Protein AF-A0A7C2UWW2-F1 (afdb_monomer_lite)

Structure (mmCIF, N/CA/C/O backbone):
data_AF-A0A7C2UWW2-F1
#
_entry.id   AF-A0A7C2UWW2-F1
#
loop_
_atom_site.group_PDB
_atom_site.id
_atom_site.type_symbol
_atom_site.label_atom_id
_atom_site.label_alt_id
_atom_site.label_comp_id
_atom_site.label_asym_id
_atom_site.label_entity_id
_atom_site.label_seq_id
_atom_site.pdbx_PDB_ins_code
_atom_site.Cartn_x
_atom_site.Cartn_y
_atom_site.Cartn_z
_atom_site.occupancy
_atom_site.B_iso_or_equiv
_atom_site.auth_seq_id
_atom_site.auth_comp_id
_atom_site.auth_asym_id
_atom_site.auth_atom_id
_atom_site.pdbx_PDB_model_num
ATOM 1 N N . MET A 1 1 ? -55.439 33.367 -11.489 1.00 41.38 1 MET A N 1
ATOM 2 C CA . MET A 1 1 ? -55.317 32.167 -10.619 1.00 41.38 1 MET A CA 1
ATOM 3 C C . MET A 1 1 ? -55.250 30.949 -11.531 1.00 41.38 1 MET A C 1
ATOM 5 O O . MET A 1 1 ? -56.053 30.888 -12.436 1.00 41.38 1 MET A O 1
ATOM 9 N N . SER A 1 2 ? -54.323 29.999 -11.445 1.00 41.59 2 SER A N 1
ATOM 10 C CA . SER A 1 2 ? -53.486 29.585 -10.323 1.00 41.59 2 SER A CA 1
ATOM 11 C C . SER A 1 2 ? -52.119 29.113 -10.846 1.00 41.59 2 SER A C 1
ATOM 13 O O . SER A 1 2 ? -51.994 28.033 -11.413 1.00 41.59 2 SER A O 1
ATOM 15 N N . GLN A 1 3 ? -51.077 29.918 -10.619 1.00 40.53 3 GLN A N 1
ATOM 16 C CA . GLN A 1 3 ? -49.670 29.532 -10.799 1.00 40.53 3 GLN A CA 1
ATOM 17 C C . GLN A 1 3 ? -49.175 28.534 -9.725 1.00 40.53 3 GLN A C 1
ATOM 19 O O . GLN A 1 3 ? -47.977 28.276 -9.619 1.00 40.53 3 GLN A O 1
ATOM 24 N N . ARG A 1 4 ? -50.062 27.970 -8.892 1.00 41.97 4 ARG A N 1
ATOM 25 C CA . ARG A 1 4 ? -49.648 27.212 -7.701 1.00 41.97 4 ARG A CA 1
ATOM 26 C C . ARG A 1 4 ? -49.389 25.723 -7.918 1.00 41.97 4 ARG A C 1
ATOM 28 O O . ARG A 1 4 ? -48.788 25.121 -7.040 1.00 41.97 4 ARG A O 1
ATOM 35 N N . THR A 1 5 ? -49.735 25.135 -9.062 1.00 42.41 5 THR A N 1
ATOM 36 C CA . THR A 1 5 ? -49.663 23.662 -9.201 1.00 42.41 5 THR A CA 1
ATOM 37 C C . THR A 1 5 ? -48.513 23.150 -10.074 1.00 42.41 5 THR A C 1
ATOM 39 O O . THR A 1 5 ? -48.216 21.963 -10.045 1.00 42.41 5 THR A O 1
ATOM 42 N N . ARG A 1 6 ? -47.793 24.017 -10.805 1.00 33.81 6 ARG A N 1
ATOM 43 C CA . ARG A 1 6 ? -46.624 23.597 -11.614 1.00 33.81 6 ARG A CA 1
ATOM 44 C C . ARG A 1 6 ? -45.269 23.737 -10.911 1.00 33.81 6 ARG A C 1
ATOM 4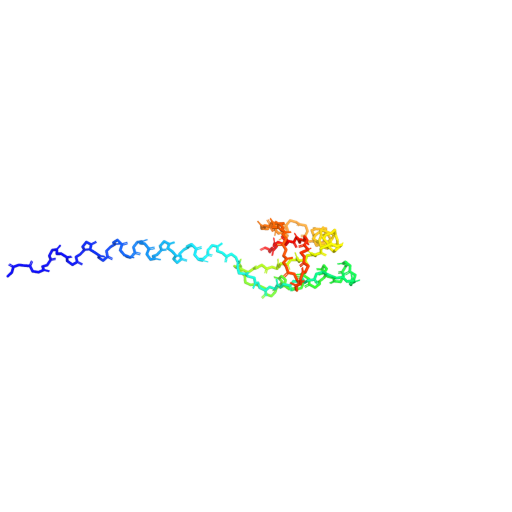6 O O . ARG A 1 6 ? -44.286 23.200 -11.406 1.00 33.81 6 ARG A O 1
ATOM 53 N N . LYS A 1 7 ? -45.203 24.412 -9.757 1.00 36.22 7 LYS A N 1
ATOM 54 C CA . LYS A 1 7 ? -43.937 24.647 -9.034 1.00 36.22 7 LYS A CA 1
ATOM 55 C C . LYS A 1 7 ? -43.560 23.580 -8.002 1.00 36.22 7 LYS A C 1
ATOM 57 O O . LYS A 1 7 ? -42.414 23.570 -7.579 1.00 36.22 7 LYS A O 1
ATOM 62 N N . VAL A 1 8 ? -44.468 22.678 -7.622 1.00 38.81 8 VAL A N 1
ATOM 63 C CA . VAL A 1 8 ? -44.196 21.706 -6.540 1.00 38.81 8 VAL A CA 1
ATOM 64 C C . VAL A 1 8 ? -43.622 20.382 -7.066 1.00 38.81 8 VAL A C 1
ATOM 66 O O . VAL A 1 8 ? -42.821 19.750 -6.391 1.00 38.81 8 VAL A O 1
ATOM 69 N N . ILE A 1 9 ? -43.938 19.982 -8.303 1.00 34.81 9 ILE A N 1
ATOM 70 C CA . ILE A 1 9 ? -43.497 18.679 -8.841 1.00 34.81 9 ILE A CA 1
ATOM 71 C C . ILE A 1 9 ? -42.054 18.727 -9.381 1.00 34.81 9 ILE A C 1
ATOM 73 O O . ILE A 1 9 ? -41.335 17.735 -9.301 1.00 34.81 9 ILE A O 1
ATOM 77 N N . ILE A 1 10 ? -41.575 19.885 -9.851 1.00 33.94 10 ILE A N 1
ATOM 78 C CA . ILE A 1 10 ? -40.198 20.017 -10.366 1.00 33.94 10 ILE A CA 1
ATOM 79 C C . ILE A 1 10 ? -39.166 20.173 -9.231 1.00 33.94 10 ILE A C 1
ATOM 81 O O . ILE A 1 10 ? -37.992 19.876 -9.449 1.00 33.94 10 ILE A O 1
ATOM 85 N N . SER A 1 11 ? -39.570 20.549 -8.007 1.00 42.44 11 SER A N 1
ATOM 86 C CA . SER A 1 11 ? -38.618 20.728 -6.897 1.00 42.44 11 SER A CA 1
ATOM 87 C C . SER A 1 11 ? -38.321 19.453 -6.100 1.00 42.44 11 SER A C 1
ATOM 89 O O . SER A 1 11 ? -37.327 19.432 -5.391 1.00 42.44 11 SER A O 1
ATOM 91 N N . LEU A 1 12 ? -39.137 18.397 -6.198 1.00 36.72 12 LEU A N 1
ATOM 92 C CA . LEU A 1 12 ? -38.918 17.141 -5.459 1.00 36.72 12 LEU A CA 1
ATOM 93 C C . LEU A 1 12 ? -38.026 16.152 -6.226 1.00 36.72 12 LEU A C 1
ATOM 95 O O . LEU A 1 12 ? -37.149 15.533 -5.632 1.00 36.72 12 LEU A O 1
ATOM 99 N N . LEU A 1 13 ? -38.167 16.072 -7.554 1.00 39.56 13 LEU A N 1
ATOM 100 C CA . LEU A 1 13 ? -37.332 15.203 -8.396 1.00 39.56 13 LEU A CA 1
ATOM 101 C C . LEU A 1 13 ? -35.880 15.692 -8.498 1.00 39.56 13 LEU A C 1
ATOM 103 O O . LEU A 1 13 ? -34.960 14.880 -8.516 1.00 39.56 13 LEU A O 1
ATOM 107 N N . THR A 1 14 ? -35.655 17.008 -8.495 1.00 44.75 14 THR A N 1
ATOM 108 C CA . THR A 1 14 ? -34.298 17.579 -8.458 1.00 44.75 14 THR A CA 1
ATOM 109 C C . THR A 1 14 ? -33.645 17.420 -7.087 1.00 44.75 14 THR A C 1
ATOM 111 O O . THR A 1 14 ? -32.463 17.101 -7.027 1.00 44.75 14 THR A O 1
ATOM 114 N N . TRP A 1 15 ? -34.397 17.533 -5.988 1.00 44.78 15 TRP A N 1
ATOM 115 C CA . TRP A 1 15 ? -33.847 17.323 -4.642 1.00 44.78 15 TRP A CA 1
ATOM 116 C C . TRP A 1 15 ? -33.458 15.861 -4.382 1.00 44.78 15 TRP A C 1
ATOM 118 O O . TRP A 1 15 ? -32.426 15.597 -3.769 1.00 44.78 15 TRP A O 1
ATOM 128 N N . GLN A 1 16 ? -34.248 14.905 -4.878 1.00 43.59 16 GLN A N 1
ATOM 129 C CA . GLN A 1 16 ? -34.002 13.473 -4.679 1.00 43.59 16 GLN A CA 1
ATOM 130 C C . GLN A 1 16 ? -32.865 12.939 -5.571 1.00 43.59 16 GLN A C 1
ATOM 132 O O . GLN A 1 16 ? -32.121 12.059 -5.144 1.00 43.59 16 GLN A O 1
ATOM 137 N N . LEU A 1 17 ? -32.674 13.516 -6.767 1.00 48.62 17 LEU A N 1
ATOM 138 C CA . LEU A 1 17 ? -31.521 13.229 -7.628 1.00 48.62 17 LEU A CA 1
ATOM 139 C C . LEU A 1 17 ? -30.228 13.846 -7.076 1.00 48.62 17 LEU A C 1
ATOM 141 O O . LEU A 1 17 ? -29.236 13.135 -6.961 1.00 48.62 17 LEU A O 1
ATOM 145 N N . VAL A 1 18 ? -30.232 15.120 -6.662 1.00 51.28 18 VAL A N 1
ATOM 146 C CA . VAL A 1 18 ? -29.032 15.795 -6.120 1.00 51.28 18 VAL A CA 1
ATOM 147 C C . VAL A 1 18 ? -28.533 15.120 -4.836 1.00 51.28 18 VAL A C 1
ATOM 149 O O . VAL A 1 18 ? -27.351 14.804 -4.743 1.00 51.28 18 VAL A O 1
ATOM 152 N N . ASN A 1 19 ? -29.433 14.766 -3.909 1.00 52.94 19 ASN A N 1
ATOM 153 C CA . ASN A 1 19 ? -29.066 14.010 -2.702 1.00 52.94 19 ASN A CA 1
ATOM 154 C C . ASN A 1 19 ? -28.553 12.593 -3.006 1.00 52.94 19 ASN A C 1
ATOM 156 O O . ASN A 1 19 ? -27.804 12.033 -2.211 1.00 52.94 19 ASN A O 1
ATOM 160 N N . GLY A 1 20 ? -28.976 11.984 -4.118 1.00 50.38 20 GLY A N 1
ATOM 161 C CA . GLY A 1 20 ? -28.475 10.683 -4.562 1.00 50.38 20 GLY A CA 1
ATOM 162 C C . GLY A 1 20 ? -27.036 10.761 -5.076 1.00 50.38 20 GLY A C 1
ATOM 163 O O . GLY A 1 20 ? -26.230 9.895 -4.754 1.00 50.38 20 GLY A O 1
ATOM 164 N N . TYR A 1 21 ? -26.693 11.818 -5.820 1.00 50.31 21 TYR A N 1
ATOM 165 C CA . TYR A 1 21 ? -25.332 12.043 -6.321 1.00 50.31 21 TYR A CA 1
ATOM 166 C C . TYR A 1 21 ? -24.354 12.477 -5.225 1.00 50.31 21 TYR A C 1
ATOM 168 O O . TYR A 1 21 ? -23.222 12.001 -5.222 1.00 50.31 21 TYR A O 1
ATOM 176 N N . GLU A 1 22 ? -24.778 13.306 -4.268 1.00 45.62 22 GLU A N 1
ATOM 177 C CA . GLU A 1 22 ? -23.930 13.670 -3.121 1.00 45.62 22 GLU A CA 1
ATOM 178 C C . GLU A 1 22 ? -23.612 12.448 -2.246 1.00 45.62 22 GLU A C 1
ATOM 180 O O . GLU A 1 22 ? -22.448 12.227 -1.915 1.00 45.62 22 GLU A O 1
ATOM 185 N N . ARG A 1 23 ? -24.596 11.568 -1.999 1.00 46.31 23 ARG A N 1
ATOM 186 C CA . ARG A 1 23 ? -24.367 10.287 -1.304 1.00 46.31 23 ARG A CA 1
ATOM 187 C C . ARG A 1 23 ? -23.451 9.336 -2.075 1.00 46.31 23 ARG A C 1
ATOM 189 O O . ARG A 1 23 ? -22.736 8.558 -1.463 1.00 46.31 23 ARG A O 1
ATOM 196 N N . LEU A 1 24 ? -23.460 9.369 -3.410 1.00 45.09 24 LEU A N 1
ATOM 197 C CA . LEU A 1 24 ? -22.549 8.557 -4.231 1.00 45.09 24 LEU A CA 1
ATOM 198 C C . LEU A 1 24 ? -21.103 9.072 -4.178 1.00 45.09 24 LEU A C 1
ATOM 200 O O . LEU A 1 24 ? -20.174 8.272 -4.282 1.00 45.09 24 LEU A O 1
ATOM 204 N N . ILE A 1 25 ? -20.906 10.380 -3.991 1.00 49.19 25 ILE A N 1
ATOM 205 C CA . ILE A 1 25 ? -19.580 10.983 -3.789 1.00 49.19 25 ILE A CA 1
ATOM 206 C C . ILE A 1 25 ? -19.060 10.674 -2.376 1.00 49.19 25 ILE A C 1
ATOM 208 O O . ILE A 1 25 ? -17.868 10.429 -2.209 1.00 49.19 25 ILE A O 1
ATOM 212 N N . GLU A 1 26 ? -19.951 10.584 -1.387 1.00 47.66 26 GLU A N 1
ATOM 213 C CA . GLU A 1 26 ? -19.632 10.235 0.005 1.00 47.66 26 GLU A CA 1
ATOM 214 C C . GLU A 1 26 ? -19.098 8.794 0.175 1.00 47.66 26 GLU A C 1
ATOM 216 O O . GLU A 1 26 ? -18.399 8.502 1.140 1.00 47.66 26 GLU A O 1
ATOM 221 N N . VAL A 1 27 ? -19.353 7.896 -0.788 1.00 56.44 27 VAL A N 1
ATOM 222 C CA . VAL A 1 27 ? -18.903 6.484 -0.746 1.00 56.44 27 VAL A CA 1
ATOM 223 C C . VAL A 1 27 ? -17.540 6.270 -1.433 1.00 56.44 27 VAL A C 1
ATOM 225 O O . VAL A 1 27 ? -16.958 5.186 -1.358 1.00 56.44 27 VAL A O 1
ATOM 228 N N . ALA A 1 28 ? -16.978 7.288 -2.092 1.00 63.41 28 ALA A N 1
ATOM 229 C CA . ALA A 1 28 ? -15.634 7.193 -2.648 1.00 63.41 28 ALA A CA 1
ATOM 230 C C . ALA A 1 28 ? -14.599 7.475 -1.552 1.00 63.41 28 ALA A C 1
ATOM 232 O O . ALA A 1 28 ? -14.312 8.630 -1.249 1.00 63.41 28 ALA A O 1
ATOM 233 N N . GLU A 1 29 ? -14.016 6.422 -0.974 1.00 77.56 29 GLU A N 1
ATOM 234 C CA . GLU A 1 29 ? -12.926 6.587 -0.010 1.00 77.56 29 GLU A CA 1
ATOM 235 C C . GLU A 1 29 ? -11.817 7.473 -0.581 1.00 77.56 29 GLU A C 1
ATOM 237 O O . GLU A 1 29 ? -11.251 7.216 -1.657 1.00 77.56 29 GLU A O 1
ATOM 242 N N . LYS A 1 30 ? -11.530 8.544 0.155 1.00 90.00 30 LYS A N 1
ATOM 243 C CA . LYS A 1 30 ? -10.579 9.571 -0.236 1.00 90.00 30 LYS A CA 1
ATOM 244 C C . LYS A 1 30 ? -9.166 9.063 0.025 1.00 90.00 30 LYS A C 1
ATOM 246 O O . LYS A 1 30 ? -8.892 8.403 1.021 1.00 90.00 30 LYS A O 1
ATOM 251 N N . ILE A 1 31 ? -8.237 9.370 -0.871 1.00 92.56 31 ILE A N 1
ATOM 252 C CA . ILE A 1 31 ? -6.829 9.041 -0.643 1.00 92.56 31 ILE A CA 1
ATOM 253 C C . ILE A 1 31 ? -6.284 10.039 0.379 1.00 92.56 31 ILE A C 1
ATOM 255 O O . ILE A 1 31 ? -6.168 11.224 0.066 1.00 92.56 31 ILE A O 1
ATOM 259 N N . GLY A 1 32 ? -5.994 9.557 1.586 1.00 93.88 32 GLY A N 1
ATOM 260 C CA . GLY A 1 32 ? -5.347 10.339 2.637 1.00 93.88 32 GLY A CA 1
ATOM 261 C C . GLY A 1 32 ? -3.828 10.358 2.477 1.00 93.88 32 GLY A C 1
ATOM 262 O O . GLY A 1 32 ? -3.205 11.404 2.628 1.00 93.88 32 GLY A O 1
ATOM 263 N N . ASP A 1 33 ? -3.240 9.220 2.089 1.00 96.31 33 ASP A N 1
ATOM 264 C CA . ASP A 1 33 ? -1.817 9.118 1.751 1.00 96.31 33 ASP A CA 1
ATOM 265 C C . ASP A 1 33 ? -1.578 8.126 0.599 1.00 96.31 33 ASP A C 1
ATOM 267 O O . ASP A 1 33 ? -2.281 7.119 0.453 1.00 96.31 33 ASP A O 1
ATOM 271 N N . LEU A 1 34 ? -0.564 8.411 -0.220 1.00 97.25 34 LEU A N 1
ATOM 272 C CA . LEU A 1 34 ? -0.116 7.576 -1.333 1.00 97.25 34 LEU A CA 1
ATOM 273 C C . LEU A 1 34 ? 1.360 7.230 -1.145 1.00 97.25 34 LEU A C 1
ATOM 275 O O . LEU A 1 34 ? 2.246 8.078 -1.268 1.00 97.25 34 LEU A O 1
ATOM 279 N N . ILE A 1 35 ? 1.631 5.947 -0.937 1.00 97.81 35 ILE A N 1
ATOM 280 C CA . ILE A 1 35 ? 2.978 5.422 -0.743 1.00 97.81 35 ILE A CA 1
ATOM 281 C C . ILE A 1 35 ? 3.399 4.686 -2.010 1.00 97.81 35 ILE A C 1
ATOM 283 O O . ILE A 1 35 ? 2.883 3.619 -2.340 1.00 97.81 35 ILE A O 1
ATOM 287 N N . ILE A 1 36 ? 4.353 5.277 -2.729 1.00 97.75 36 ILE A N 1
ATOM 288 C CA . ILE A 1 36 ? 4.942 4.688 -3.932 1.00 97.75 36 ILE A CA 1
ATOM 289 C C . ILE A 1 36 ? 6.118 3.802 -3.524 1.00 97.75 36 ILE A C 1
ATOM 291 O O . ILE A 1 36 ? 7.089 4.276 -2.930 1.00 97.75 36 ILE A O 1
ATOM 295 N N . ILE A 1 37 ? 6.029 2.523 -3.876 1.00 98.31 37 ILE A N 1
ATOM 296 C CA . ILE A 1 37 ? 7.057 1.524 -3.598 1.00 98.31 37 ILE A CA 1
ATOM 297 C C . ILE A 1 37 ? 8.182 1.618 -4.631 1.00 98.31 37 ILE A C 1
ATOM 299 O O . ILE A 1 37 ? 7.938 1.747 -5.833 1.00 98.31 37 ILE A O 1
ATOM 303 N N . GLY A 1 38 ? 9.417 1.544 -4.139 1.00 96.75 38 GLY A N 1
ATOM 304 C CA . GLY A 1 38 ? 10.639 1.541 -4.935 1.00 96.75 38 GLY A CA 1
ATOM 305 C C . GLY A 1 38 ? 11.728 0.691 -4.282 1.00 96.75 38 GLY A C 1
ATOM 306 O O . GLY A 1 38 ? 11.467 -0.376 -3.725 1.00 96.75 38 GLY A O 1
ATOM 307 N N . ASN A 1 39 ? 12.971 1.168 -4.327 1.00 96.94 39 ASN A N 1
ATOM 308 C CA . ASN A 1 39 ? 14.129 0.398 -3.864 1.00 96.94 39 ASN A CA 1
ATOM 309 C C . ASN A 1 39 ? 14.285 0.307 -2.338 1.00 96.94 39 ASN A C 1
ATOM 311 O O . ASN A 1 39 ? 15.083 -0.506 -1.891 1.00 96.94 39 ASN A O 1
ATOM 315 N N . GLY A 1 40 ? 13.526 1.077 -1.553 1.00 96.31 40 GLY A N 1
ATOM 316 C CA . GLY A 1 40 ? 13.600 1.039 -0.088 1.00 96.31 40 GLY A CA 1
ATOM 317 C C . GLY A 1 40 ? 13.186 -0.303 0.527 1.00 96.31 40 GLY A C 1
ATOM 318 O O . GLY A 1 40 ? 12.627 -1.179 -0.152 1.00 96.31 40 GLY A O 1
ATOM 319 N N . ASP A 1 41 ? 13.449 -0.436 1.824 1.00 97.81 41 ASP A N 1
ATOM 320 C CA . ASP A 1 41 ? 13.157 -1.638 2.599 1.00 97.81 41 ASP A CA 1
ATOM 321 C C . ASP A 1 41 ? 11.653 -1.827 2.827 1.00 97.81 41 ASP A C 1
ATOM 323 O O . ASP A 1 41 ? 10.930 -0.903 3.211 1.00 97.81 41 ASP A O 1
ATOM 327 N N . THR A 1 42 ? 11.175 -3.062 2.653 1.00 98.25 42 THR A N 1
ATOM 328 C CA . THR A 1 42 ? 9.766 -3.442 2.863 1.00 98.25 42 THR A CA 1
ATOM 329 C C . THR A 1 42 ? 9.270 -3.036 4.255 1.00 98.25 42 THR A C 1
ATOM 331 O O . THR A 1 42 ? 8.202 -2.440 4.392 1.00 98.25 42 THR A O 1
ATOM 334 N N . SER A 1 43 ? 10.077 -3.285 5.290 1.00 98.00 43 SER A N 1
ATOM 335 C CA . SER A 1 43 ? 9.757 -2.947 6.683 1.00 98.00 43 SER A CA 1
ATOM 336 C C . SER A 1 43 ? 9.605 -1.448 6.934 1.00 98.00 43 SER A C 1
ATOM 338 O O . SER A 1 43 ? 8.786 -1.057 7.770 1.00 98.00 43 SER A O 1
ATOM 340 N N . GLU A 1 44 ? 10.379 -0.616 6.233 1.00 98.19 44 GLU A N 1
ATOM 341 C CA . GLU A 1 44 ? 10.315 0.843 6.350 1.00 98.19 44 GLU A CA 1
ATOM 342 C C . GLU A 1 44 ? 9.034 1.373 5.701 1.00 98.19 44 GLU A C 1
ATOM 344 O O . GLU A 1 44 ? 8.295 2.144 6.318 1.00 98.19 44 GLU A O 1
ATOM 349 N N . TYR A 1 45 ? 8.708 0.890 4.497 1.00 98.44 45 TYR A N 1
ATOM 350 C CA . TYR A 1 45 ? 7.446 1.217 3.834 1.00 98.44 45 TYR A CA 1
ATOM 351 C C . TYR A 1 45 ? 6.232 0.789 4.663 1.00 98.44 45 TYR A C 1
ATOM 353 O O . TYR A 1 45 ? 5.291 1.572 4.808 1.00 98.44 45 TYR A O 1
ATOM 361 N N . ALA A 1 46 ? 6.264 -0.414 5.242 1.00 98.31 46 ALA A N 1
ATOM 362 C CA . ALA A 1 46 ? 5.196 -0.907 6.105 1.00 98.31 46 ALA A CA 1
ATOM 363 C C . ALA A 1 46 ? 5.035 -0.024 7.349 1.00 98.31 46 ALA A C 1
ATOM 365 O O . ALA A 1 46 ? 3.923 0.391 7.670 1.00 98.31 46 ALA A O 1
ATOM 366 N N . LEU A 1 47 ? 6.135 0.327 8.026 1.00 98.00 47 LEU A N 1
ATOM 367 C CA . LEU A 1 47 ? 6.090 1.227 9.180 1.00 98.00 47 LEU A CA 1
ATOM 368 C C . LEU A 1 47 ? 5.515 2.597 8.803 1.00 98.00 47 LEU A C 1
ATOM 370 O O . LEU A 1 47 ? 4.624 3.088 9.495 1.00 98.00 47 LEU A O 1
ATOM 374 N N . ARG A 1 48 ? 5.977 3.189 7.697 1.00 97.62 48 ARG A N 1
ATOM 375 C CA . ARG A 1 48 ? 5.464 4.469 7.199 1.00 97.62 48 ARG A CA 1
ATOM 376 C C . ARG A 1 48 ? 3.958 4.402 6.950 1.00 97.62 48 ARG A C 1
ATOM 378 O O . ARG A 1 48 ? 3.239 5.268 7.431 1.00 97.62 48 ARG A O 1
ATOM 385 N N . ALA A 1 49 ? 3.477 3.362 6.272 1.00 97.44 49 ALA A N 1
ATOM 386 C CA . ALA A 1 49 ? 2.053 3.171 6.003 1.00 97.44 49 ALA A CA 1
ATOM 387 C C . ALA A 1 49 ? 1.216 3.035 7.285 1.00 97.44 49 ALA A C 1
ATOM 389 O O . ALA A 1 49 ? 0.151 3.640 7.392 1.00 97.44 49 ALA A O 1
ATOM 390 N N . ILE A 1 50 ? 1.716 2.293 8.279 1.00 96.94 50 ILE A N 1
ATOM 391 C CA . ILE A 1 50 ? 1.068 2.152 9.593 1.00 96.94 50 ILE A CA 1
ATOM 392 C C . ILE A 1 50 ? 0.988 3.499 10.317 1.00 96.94 50 ILE A C 1
ATOM 394 O O . ILE A 1 50 ? -0.031 3.807 10.932 1.00 96.94 50 ILE A O 1
ATOM 398 N N . VAL A 1 51 ? 2.054 4.301 10.262 1.00 96.56 51 VAL A N 1
ATOM 399 C CA . VAL A 1 51 ? 2.067 5.644 10.857 1.00 96.56 51 VAL A CA 1
ATOM 400 C C . VAL A 1 51 ? 1.073 6.556 10.138 1.00 96.56 51 VAL A C 1
ATOM 402 O O . VAL A 1 51 ? 0.296 7.224 10.818 1.00 96.56 51 VAL A O 1
ATOM 405 N N . SER A 1 52 ? 1.030 6.528 8.801 1.00 95.94 52 SER A N 1
ATOM 406 C CA . SER A 1 52 ? 0.069 7.308 8.010 1.00 95.94 52 SER A CA 1
ATOM 407 C C . SER A 1 52 ? -1.374 6.990 8.398 1.00 95.94 52 SER A C 1
ATOM 409 O O . SER A 1 52 ? -2.150 7.914 8.620 1.00 95.94 52 SER A O 1
ATOM 411 N N . LEU A 1 53 ? -1.720 5.708 8.583 1.00 95.31 53 LEU A N 1
ATOM 412 C CA . LEU A 1 53 ? -3.069 5.283 8.984 1.00 95.31 53 LEU A CA 1
ATOM 413 C C . LEU A 1 53 ? -3.557 5.908 10.302 1.00 95.31 53 LEU A C 1
ATOM 415 O O . LEU A 1 53 ? -4.754 6.122 10.457 1.00 95.31 53 LEU A O 1
ATOM 419 N N . ARG A 1 54 ? -2.663 6.219 11.251 1.00 90.38 54 ARG A N 1
ATOM 420 C CA . ARG A 1 54 ? -3.047 6.806 12.551 1.00 90.38 54 ARG A CA 1
ATOM 421 C C . ARG A 1 54 ? -3.512 8.259 12.452 1.00 90.38 54 ARG A C 1
ATOM 423 O O . ARG A 1 54 ? -4.156 8.739 13.379 1.00 90.38 54 ARG A O 1
ATOM 430 N N . GLY A 1 55 ? -3.143 8.958 11.379 1.00 86.62 55 GLY A N 1
ATOM 431 C CA . GLY A 1 55 ? -3.509 10.357 11.148 1.00 86.62 55 GLY A CA 1
ATOM 432 C C . GLY A 1 55 ? -4.726 10.547 10.243 1.00 86.62 55 GLY A C 1
ATOM 433 O O . GLY A 1 55 ? -5.087 11.690 9.977 1.00 86.62 55 GLY A O 1
ATOM 434 N N . LEU A 1 56 ? -5.325 9.461 9.743 1.00 91.31 56 LEU A N 1
ATOM 435 C CA . LEU A 1 56 ? -6.420 9.521 8.776 1.00 91.31 56 LEU A CA 1
ATOM 436 C C . LEU A 1 56 ? -7.795 9.600 9.441 1.00 91.31 56 LEU A C 1
ATOM 438 O O . LEU A 1 56 ? -8.019 9.060 10.524 1.00 91.31 56 LEU A O 1
ATOM 442 N N . SER A 1 57 ? -8.728 10.251 8.745 1.00 88.81 57 SER A N 1
ATOM 443 C CA . SER A 1 57 ? -10.156 10.228 9.094 1.00 88.81 57 SER A CA 1
ATOM 444 C C . SER A 1 57 ? -10.822 8.922 8.627 1.00 88.81 57 SER A C 1
ATOM 446 O O . SER A 1 57 ? -10.300 8.243 7.748 1.00 88.81 57 SER A O 1
ATOM 448 N N . GLU A 1 58 ? -12.017 8.590 9.135 1.00 84.56 58 GLU A N 1
ATOM 449 C CA . GLU A 1 58 ? -12.732 7.332 8.805 1.00 84.56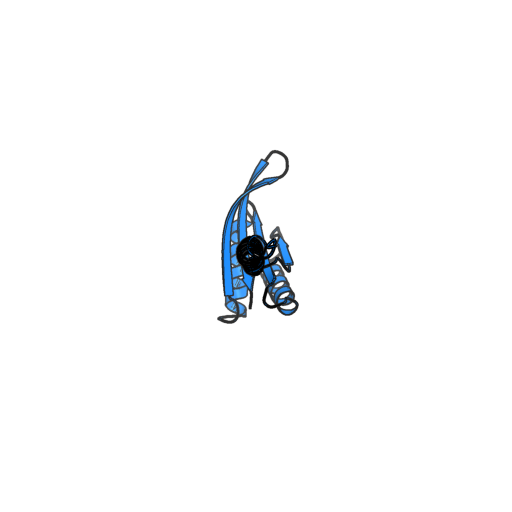 58 GLU A CA 1
ATOM 450 C C . GLU A 1 58 ? -13.000 7.114 7.301 1.00 84.56 58 GLU A C 1
ATOM 452 O O . GLU A 1 58 ? -13.103 5.975 6.840 1.00 84.56 58 GLU A O 1
ATOM 457 N N . ASN A 1 59 ? -13.082 8.201 6.528 1.00 87.44 59 ASN A N 1
ATOM 458 C CA . ASN A 1 59 ? -13.342 8.180 5.084 1.00 87.44 59 ASN A CA 1
ATOM 459 C C . ASN A 1 59 ? -12.063 8.218 4.228 1.00 87.44 59 ASN A C 1
ATOM 461 O O . ASN A 1 59 ? -12.145 8.372 3.005 1.00 87.44 59 ASN A O 1
ATOM 465 N N . GLU A 1 60 ? -10.887 8.125 4.852 1.00 92.44 60 GLU A N 1
ATOM 466 C CA . GLU A 1 60 ? -9.594 8.189 4.179 1.00 92.44 60 GLU A CA 1
ATOM 467 C C . GLU A 1 60 ? -8.865 6.840 4.192 1.00 92.44 60 GLU A C 1
ATOM 469 O O . GLU A 1 60 ? -8.923 6.072 5.149 1.00 92.44 60 GLU A O 1
ATOM 474 N N . VAL A 1 61 ? -8.135 6.566 3.110 1.00 96.00 61 VAL A N 1
ATOM 475 C CA . VAL A 1 61 ? -7.291 5.373 2.961 1.00 96.00 61 VAL A CA 1
ATOM 476 C C . VAL A 1 61 ? -5.836 5.713 2.727 1.00 96.00 61 VAL A C 1
ATOM 478 O O . VAL A 1 61 ? -5.503 6.733 2.114 1.00 96.00 61 VAL A O 1
ATOM 481 N N . VAL A 1 62 ? -4.976 4.771 3.109 1.00 98.06 62 VAL A N 1
ATOM 482 C CA . VAL A 1 62 ? -3.614 4.684 2.584 1.00 98.06 62 VAL A CA 1
ATOM 483 C C . VAL A 1 62 ? -3.627 3.822 1.327 1.00 98.06 62 VAL A C 1
ATOM 485 O O . VAL A 1 62 ? -4.195 2.727 1.307 1.00 98.06 62 VAL A O 1
ATOM 488 N N . VAL A 1 63 ? -2.981 4.312 0.271 1.00 98.31 63 VAL A N 1
ATOM 489 C CA . VAL A 1 63 ? -2.777 3.568 -0.975 1.00 98.31 63 VAL A CA 1
ATOM 490 C C . VAL A 1 63 ? -1.315 3.169 -1.093 1.00 98.31 63 VAL A C 1
ATOM 492 O O . VAL A 1 63 ? -0.436 4.023 -1.184 1.00 98.31 63 VAL A O 1
ATOM 495 N N . ILE A 1 64 ? -1.059 1.866 -1.145 1.00 98.56 64 ILE A N 1
ATOM 496 C CA . ILE A 1 64 ? 0.262 1.296 -1.415 1.00 98.56 64 ILE A CA 1
ATOM 497 C C . ILE A 1 64 ? 0.328 1.004 -2.909 1.00 98.56 64 ILE A C 1
ATOM 499 O O . ILE A 1 64 ? -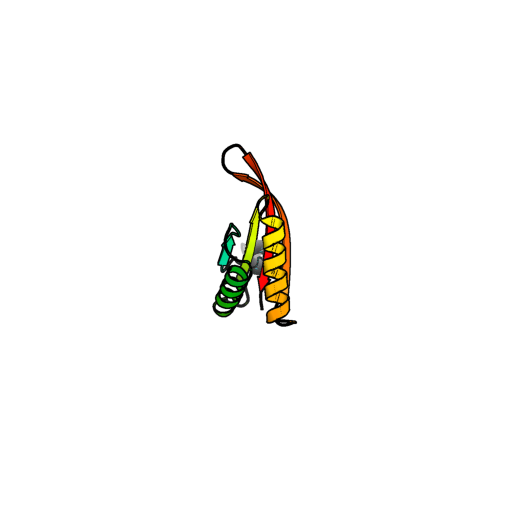0.460 0.202 -3.416 1.00 98.56 64 ILE A O 1
ATOM 503 N N . LYS A 1 65 ? 1.239 1.665 -3.627 1.00 98.38 65 LYS A N 1
ATOM 504 C CA . LYS A 1 65 ? 1.338 1.562 -5.085 1.00 98.38 65 LYS A CA 1
ATOM 505 C C . LYS A 1 65 ? 2.696 1.036 -5.536 1.00 98.38 65 LYS A C 1
ATOM 507 O O . LYS A 1 65 ? 3.713 1.702 -5.352 1.00 98.38 65 LYS A O 1
ATOM 512 N N . GLY A 1 66 ? 2.693 -0.124 -6.190 1.00 98.19 66 GLY A N 1
ATOM 513 C CA . GLY A 1 66 ? 3.862 -0.728 -6.838 1.00 98.19 66 GLY A CA 1
ATOM 514 C C . GLY A 1 66 ? 3.729 -0.714 -8.361 1.00 98.19 66 GLY A C 1
ATOM 515 O O . GLY A 1 66 ? 2.625 -0.852 -8.888 1.00 98.19 66 GLY A O 1
ATOM 516 N N . ARG A 1 67 ? 4.846 -0.543 -9.080 1.00 97.06 67 ARG A N 1
ATOM 517 C CA . ARG A 1 67 ? 4.898 -0.527 -10.555 1.00 97.06 67 ARG A CA 1
ATOM 518 C C . ARG A 1 67 ? 5.988 -1.453 -11.072 1.00 97.06 67 ARG A C 1
ATOM 520 O O . ARG A 1 67 ? 7.084 -1.454 -10.520 1.00 97.06 67 ARG A O 1
ATOM 527 N N . GLY A 1 68 ? 5.706 -2.176 -12.155 1.00 96.19 68 GLY A N 1
ATOM 528 C CA . GLY A 1 68 ? 6.667 -3.091 -12.775 1.00 96.19 68 GLY A CA 1
ATOM 529 C C . GLY A 1 68 ? 7.215 -4.107 -11.770 1.00 96.19 68 GLY A C 1
ATOM 530 O O . GLY A 1 68 ? 6.448 -4.834 -11.148 1.00 96.19 68 GLY A O 1
ATOM 531 N N . GLU A 1 69 ? 8.534 -4.110 -11.582 1.00 95.88 69 GLU A N 1
ATOM 532 C CA . GLU A 1 69 ? 9.231 -4.994 -10.634 1.00 95.88 69 GLU A CA 1
ATOM 533 C C . GLU A 1 69 ? 8.830 -4.771 -9.164 1.00 95.88 69 GLU A C 1
ATOM 535 O O . GLU A 1 69 ? 8.932 -5.678 -8.348 1.00 95.88 69 GLU A O 1
ATOM 540 N N . PHE A 1 70 ? 8.295 -3.596 -8.814 1.00 98.19 70 PHE A N 1
ATOM 541 C CA . PHE A 1 70 ? 7.888 -3.281 -7.439 1.00 98.19 70 PHE A CA 1
ATOM 542 C C . PHE A 1 70 ? 6.470 -3.742 -7.082 1.00 98.19 70 PHE A C 1
ATOM 544 O O . PHE A 1 70 ? 5.994 -3.445 -5.986 1.00 98.19 70 PHE A O 1
ATOM 551 N N . ILE A 1 71 ? 5.765 -4.425 -7.991 1.00 98.38 71 ILE A N 1
ATOM 552 C CA . ILE A 1 71 ? 4.429 -4.976 -7.710 1.00 98.38 71 ILE A CA 1
ATOM 553 C C . ILE A 1 71 ? 4.503 -6.005 -6.580 1.00 98.38 71 ILE A C 1
ATOM 555 O O . ILE A 1 71 ? 3.723 -5.919 -5.637 1.00 98.38 71 ILE A O 1
ATOM 559 N N . GLU A 1 72 ? 5.463 -6.926 -6.647 1.00 98.38 72 GLU A N 1
ATOM 560 C CA . GLU A 1 72 ? 5.668 -7.954 -5.622 1.00 98.38 72 GLU A CA 1
ATOM 561 C C . GLU A 1 72 ? 5.991 -7.318 -4.267 1.00 98.38 72 GLU A C 1
ATOM 563 O O . GLU A 1 72 ? 5.286 -7.551 -3.289 1.00 98.38 72 GLU A O 1
ATOM 568 N N . LYS A 1 73 ? 6.932 -6.366 -4.241 1.00 98.62 73 LYS A N 1
ATOM 569 C CA . LYS A 1 73 ? 7.272 -5.633 -3.015 1.00 98.62 73 LYS A CA 1
ATOM 570 C C . LYS A 1 73 ? 6.070 -4.890 -2.414 1.00 98.62 73 LYS A C 1
ATOM 572 O O . LYS A 1 73 ? 5.950 -4.807 -1.197 1.00 98.62 73 LYS A O 1
ATOM 577 N N . ALA A 1 74 ? 5.158 -4.347 -3.225 1.00 98.69 74 ALA A N 1
ATOM 578 C CA . ALA A 1 74 ? 3.946 -3.710 -2.702 1.00 98.69 74 ALA A CA 1
ATOM 579 C C . ALA A 1 74 ? 3.014 -4.705 -1.986 1.00 98.69 74 ALA A C 1
ATOM 581 O O . ALA A 1 74 ? 2.390 -4.341 -0.987 1.00 98.69 74 ALA A O 1
ATOM 582 N N . ILE A 1 75 ? 2.954 -5.951 -2.463 1.00 98.56 75 ILE A N 1
ATOM 583 C CA . ILE A 1 75 ? 2.226 -7.042 -1.805 1.00 98.56 75 ILE A CA 1
ATOM 584 C C . ILE A 1 75 ? 2.922 -7.416 -0.491 1.00 98.56 75 ILE A C 1
ATOM 586 O O . ILE A 1 75 ? 2.253 -7.531 0.535 1.00 98.56 75 ILE A O 1
ATOM 590 N N . ASP A 1 76 ? 4.253 -7.516 -0.490 1.00 98.75 76 ASP A N 1
ATOM 591 C CA . ASP A 1 76 ? 5.028 -7.805 0.723 1.00 98.75 76 ASP A CA 1
ATOM 592 C C . ASP A 1 76 ? 4.833 -6.737 1.801 1.00 98.75 76 ASP A C 1
ATOM 594 O O . ASP A 1 76 ? 4.635 -7.063 2.969 1.00 98.75 76 ASP A O 1
ATOM 598 N N . VAL A 1 77 ? 4.814 -5.457 1.414 1.00 98.69 77 VAL A N 1
ATOM 599 C CA . VAL A 1 77 ? 4.526 -4.349 2.337 1.00 98.69 77 VAL A CA 1
ATOM 600 C C . VAL A 1 77 ? 3.140 -4.510 2.961 1.00 98.69 77 VAL A C 1
ATOM 602 O O . VAL A 1 77 ? 3.002 -4.371 4.175 1.00 98.69 77 VAL A O 1
ATOM 605 N N . TYR A 1 78 ? 2.117 -4.834 2.165 1.00 98.56 78 TYR A N 1
ATOM 606 C CA . TYR A 1 78 ? 0.775 -5.094 2.693 1.00 98.56 78 TYR A CA 1
ATOM 607 C C . TYR A 1 78 ? 0.756 -6.284 3.667 1.00 98.56 78 TYR A C 1
ATOM 609 O O . TYR A 1 78 ? 0.161 -6.184 4.742 1.00 98.56 78 TYR A O 1
ATOM 617 N N . ASN A 1 79 ? 1.423 -7.387 3.325 1.00 98.56 79 ASN A N 1
ATOM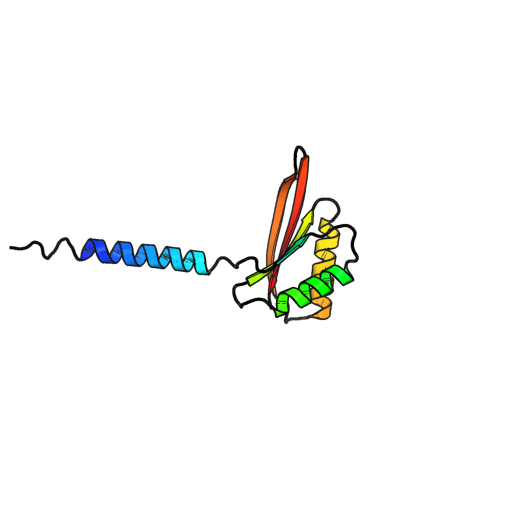 618 C CA . ASN A 1 79 ? 1.489 -8.576 4.176 1.00 98.56 79 ASN A CA 1
ATOM 619 C C . ASN A 1 79 ? 2.206 -8.289 5.500 1.00 98.56 79 ASN A C 1
ATOM 621 O O . ASN A 1 79 ? 1.724 -8.693 6.556 1.00 98.56 79 ASN A O 1
ATOM 625 N N . GLU A 1 80 ? 3.300 -7.530 5.461 1.00 98.50 80 GLU A N 1
ATOM 626 C CA . GLU A 1 80 ? 4.026 -7.087 6.651 1.00 98.50 80 GLU A CA 1
ATOM 627 C C . GLU A 1 80 ? 3.137 -6.211 7.549 1.00 98.50 80 GLU A C 1
ATOM 629 O O . GLU A 1 80 ? 3.099 -6.382 8.769 1.00 98.50 80 GLU A O 1
ATOM 634 N N . MET A 1 81 ? 2.348 -5.306 6.958 1.00 98.19 81 MET A N 1
ATOM 635 C CA . MET A 1 81 ? 1.355 -4.534 7.711 1.00 98.19 81 MET A CA 1
ATOM 636 C C . MET A 1 81 ? 0.290 -5.439 8.340 1.00 98.19 81 MET A C 1
ATOM 638 O O . MET A 1 81 ? -0.022 -5.278 9.522 1.00 98.19 81 MET A O 1
ATOM 642 N N . LYS A 1 82 ? -0.256 -6.400 7.582 1.00 98.00 82 LYS A N 1
ATOM 643 C CA . LYS A 1 82 ? -1.279 -7.338 8.072 1.00 98.00 82 LYS A CA 1
ATOM 644 C C . LYS A 1 82 ? -0.738 -8.211 9.206 1.00 98.00 82 LYS A C 1
ATOM 646 O O . LYS A 1 82 ? -1.448 -8.408 10.188 1.00 98.00 82 LYS A O 1
ATOM 651 N N . ALA A 1 83 ? 0.516 -8.652 9.126 1.00 98.06 83 ALA A N 1
ATOM 652 C CA . ALA A 1 83 ? 1.181 -9.412 10.181 1.00 98.06 83 ALA A CA 1
ATOM 653 C C . ALA A 1 83 ? 1.332 -8.602 11.481 1.00 98.06 83 ALA A C 1
ATOM 655 O O . ALA A 1 83 ? 1.118 -9.135 12.568 1.00 98.06 83 ALA A O 1
ATOM 656 N N . ARG A 1 84 ? 1.651 -7.303 11.382 1.00 96.88 84 ARG A N 1
ATOM 657 C CA . ARG A 1 84 ? 1.830 -6.416 12.549 1.00 96.88 84 ARG A CA 1
ATOM 658 C C . ARG A 1 84 ? 0.514 -5.935 13.166 1.00 96.88 84 ARG A C 1
ATOM 660 O O . ARG A 1 84 ? 0.453 -5.724 14.373 1.00 96.88 84 ARG A O 1
ATOM 667 N N . MET A 1 85 ? -0.514 -5.701 12.350 1.00 96.75 85 MET A N 1
ATOM 668 C CA . MET A 1 85 ? -1.776 -5.077 12.781 1.00 96.75 85 MET A CA 1
ATOM 669 C C . MET A 1 85 ? -2.929 -6.065 12.987 1.00 96.75 85 MET A C 1
ATOM 671 O O . MET A 1 85 ? -3.921 -5.714 13.633 1.00 96.75 85 MET A O 1
ATOM 675 N N . GLY A 1 86 ? -2.829 -7.274 12.433 1.00 96.44 86 GLY A N 1
ATOM 676 C CA . GLY A 1 86 ? -3.863 -8.300 12.526 1.00 96.44 86 GLY A CA 1
ATOM 677 C C . GLY A 1 86 ? -5.195 -7.852 11.920 1.00 96.44 86 GLY A C 1
ATOM 678 O O . GLY A 1 86 ? -5.253 -7.299 10.819 1.00 96.44 86 GLY A O 1
ATOM 679 N N . GLU A 1 87 ? -6.291 -8.093 12.636 1.00 95.69 87 GLU A N 1
ATOM 680 C CA . GLU A 1 87 ? -7.653 -7.791 12.167 1.00 95.69 87 GLU A CA 1
ATOM 681 C C . GLU A 1 87 ? -8.010 -6.305 12.145 1.00 95.69 87 GLU A C 1
ATOM 683 O O . GLU A 1 87 ? -8.968 -5.914 11.482 1.00 95.69 87 GLU A O 1
ATOM 688 N N . SER A 1 88 ? -7.206 -5.460 12.791 1.00 94.69 88 SER A N 1
ATOM 689 C CA . SER A 1 88 ? -7.389 -4.008 12.744 1.00 94.69 88 SER A CA 1
ATOM 690 C C . SER A 1 88 ? -7.155 -3.444 11.342 1.00 94.69 88 SER A C 1
ATOM 692 O O . SER A 1 88 ? -7.706 -2.406 11.010 1.00 94.69 88 SER A O 1
ATOM 694 N N . LEU A 1 89 ? -6.339 -4.100 10.509 1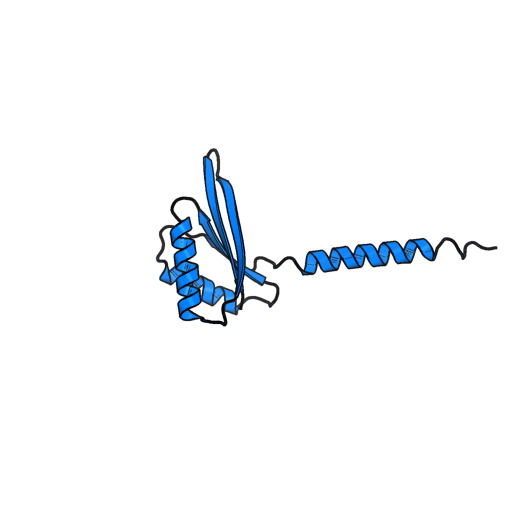.00 97.25 89 LEU A N 1
ATOM 695 C CA . LEU A 1 89 ? -6.087 -3.653 9.140 1.00 97.25 89 LEU A CA 1
ATOM 696 C C . LEU A 1 89 ? -7.133 -4.229 8.181 1.00 97.25 89 LEU A C 1
ATOM 698 O O . LEU A 1 89 ? -7.184 -5.444 7.949 1.00 97.25 89 LEU A O 1
ATOM 702 N N . LYS A 1 90 ? -7.913 -3.341 7.564 1.00 96.56 90 LYS A N 1
ATOM 703 C CA . LYS A 1 90 ? -8.926 -3.679 6.562 1.00 96.56 90 LYS A CA 1
ATOM 704 C C . LYS A 1 90 ? -8.396 -3.425 5.157 1.00 96.56 90 LYS A C 1
ATOM 706 O O . LYS A 1 90 ? -7.968 -2.319 4.825 1.00 96.56 90 LYS A O 1
ATOM 711 N N . LEU A 1 91 ? -8.479 -4.450 4.311 1.00 97.19 91 LEU A N 1
ATOM 712 C CA . LEU A 1 91 ? -8.279 -4.317 2.872 1.00 97.19 91 LEU A CA 1
ATOM 713 C C . LEU A 1 91 ? -9.570 -3.799 2.244 1.00 97.19 91 LEU A C 1
ATOM 715 O O . LEU A 1 91 ? -10.588 -4.485 2.269 1.00 97.19 91 LEU A O 1
ATOM 719 N N . VAL A 1 92 ? -9.523 -2.600 1.676 1.00 96.06 92 VAL A N 1
ATOM 720 C CA . VAL A 1 92 ? -10.697 -1.991 1.044 1.00 96.06 92 VAL A CA 1
ATOM 721 C C . VAL A 1 92 ? -10.805 -2.447 -0.401 1.00 96.06 92 VAL A C 1
ATOM 723 O O . VAL A 1 92 ? -11.850 -2.912 -0.852 1.00 96.06 92 VAL A O 1
ATOM 726 N N . LYS A 1 93 ? -9.723 -2.270 -1.161 1.00 95.88 93 LYS A N 1
ATOM 727 C CA . LYS A 1 93 ? -9.724 -2.543 -2.594 1.00 95.88 93 LYS A CA 1
ATOM 728 C C . LYS A 1 93 ? -8.318 -2.801 -3.096 1.00 95.88 93 LYS A C 1
ATOM 730 O O . LYS A 1 93 ? -7.376 -2.134 -2.680 1.00 95.88 93 LYS A O 1
ATOM 735 N N . VAL A 1 94 ? -8.212 -3.702 -4.063 1.00 97.81 94 VAL A N 1
ATOM 736 C CA . VAL A 1 94 ? -7.016 -3.863 -4.887 1.00 97.81 94 VAL A CA 1
ATOM 737 C C . VAL A 1 94 ? -7.372 -3.475 -6.314 1.00 97.81 94 VAL A C 1
ATOM 739 O O . VAL A 1 94 ? -8.341 -3.989 -6.873 1.00 97.81 94 VAL A O 1
ATOM 742 N N . ASN A 1 95 ? -6.607 -2.558 -6.900 1.00 97.06 95 ASN A N 1
ATOM 743 C CA . ASN A 1 95 ? -6.684 -2.254 -8.323 1.00 97.06 95 ASN A CA 1
ATOM 744 C C . ASN A 1 95 ? -5.397 -2.723 -8.994 1.00 97.06 95 ASN A C 1
ATOM 746 O O . ASN A 1 95 ? -4.305 -2.385 -8.547 1.00 97.06 95 ASN A O 1
ATOM 750 N N . ILE A 1 96 ? -5.531 -3.452 -10.095 1.00 96.62 96 ILE A N 1
ATOM 751 C CA . ILE A 1 96 ? -4.414 -3.823 -10.959 1.00 96.62 96 ILE A CA 1
ATOM 752 C C . ILE A 1 96 ? -4.694 -3.214 -12.320 1.00 96.62 96 ILE A C 1
ATOM 754 O O . ILE A 1 96 ? -5.827 -3.242 -12.805 1.00 96.62 96 ILE A O 1
ATOM 758 N N . GLY A 1 97 ? -3.669 -2.645 -12.931 1.00 97.12 97 GLY A N 1
ATOM 759 C CA . GLY A 1 97 ? -3.824 -2.009 -14.223 1.00 97.12 97 GLY A CA 1
ATOM 760 C C . GLY A 1 97 ? -2.496 -1.789 -14.908 1.00 97.12 97 GLY A C 1
ATOM 761 O O . GLY A 1 97 ? -1.468 -2.357 -14.548 1.00 97.12 97 GLY A O 1
ATOM 762 N N . SER A 1 98 ? -2.533 -0.953 -15.932 1.00 96.06 98 SER A N 1
ATOM 763 C CA . SER A 1 98 ? -1.342 -0.458 -16.602 1.00 96.06 98 SER A CA 1
ATOM 764 C C . SER A 1 98 ? -1.422 1.054 -16.683 1.00 96.06 98 SER A C 1
ATOM 766 O O . SER A 1 98 ? -2.479 1.610 -16.971 1.00 96.06 98 SER A O 1
ATOM 768 N N . GLU A 1 99 ? -0.307 1.725 -16.431 1.00 92.50 99 GLU A N 1
ATOM 769 C CA . GLU A 1 99 ? -0.206 3.174 -16.538 1.00 92.50 99 GLU A CA 1
ATOM 770 C C . GLU A 1 99 ? 0.911 3.553 -17.503 1.00 92.50 99 GLU A C 1
ATOM 772 O O . GLU A 1 99 ? 1.920 2.857 -17.645 1.00 92.50 99 GLU A O 1
ATOM 777 N N . ARG A 1 100 ? 0.724 4.676 -18.194 1.00 93.75 100 ARG A N 1
ATOM 778 C CA . ARG A 1 100 ? 1.746 5.227 -19.073 1.00 93.75 100 ARG A CA 1
ATOM 779 C C . ARG A 1 100 ? 2.622 6.183 -18.273 1.00 93.75 100 ARG A C 1
ATOM 781 O O . ARG A 1 100 ? 2.145 7.211 -17.804 1.00 93.75 100 ARG A O 1
ATOM 788 N N . VAL A 1 101 ? 3.911 5.870 -18.180 1.00 87.88 101 VAL A N 1
ATOM 789 C CA . VAL A 1 101 ? 4.929 6.752 -17.601 1.00 87.88 101 VAL A CA 1
ATOM 790 C C . VAL A 1 101 ? 5.843 7.202 -18.738 1.00 87.88 101 VAL A C 1
ATOM 792 O O . VAL A 1 101 ? 6.645 6.432 -19.275 1.00 87.88 101 VAL A O 1
ATOM 795 N N . GLY A 1 102 ? 5.663 8.448 -19.179 1.00 89.31 102 GLY A N 1
ATOM 796 C CA . GLY A 1 102 ? 6.310 8.967 -20.384 1.00 89.31 102 GLY A CA 1
ATOM 797 C C . GLY A 1 102 ? 5.847 8.224 -21.642 1.00 89.31 102 GLY A C 1
ATOM 798 O O . GLY A 1 102 ? 4.670 8.251 -21.994 1.00 89.31 102 GLY A O 1
ATOM 799 N N . ARG A 1 103 ? 6.777 7.558 -22.338 1.00 94.00 103 ARG A N 1
ATOM 800 C CA . ARG A 1 103 ? 6.485 6.766 -23.553 1.00 94.00 103 ARG A CA 1
ATOM 801 C C . ARG A 1 103 ? 6.262 5.276 -23.283 1.00 94.00 103 ARG A C 1
ATOM 803 O O . ARG A 1 103 ? 5.892 4.554 -24.203 1.00 94.00 103 ARG A O 1
ATOM 810 N N . ARG A 1 104 ? 6.509 4.806 -22.058 1.00 94.81 104 ARG A N 1
ATOM 811 C CA . ARG A 1 104 ? 6.434 3.385 -21.694 1.00 94.81 104 ARG A CA 1
ATOM 812 C C . ARG A 1 104 ? 5.160 3.096 -20.910 1.00 94.81 104 ARG A C 1
ATOM 814 O O . ARG A 1 104 ? 4.638 3.971 -20.223 1.00 94.81 104 ARG A O 1
ATOM 821 N N . ILE A 1 105 ? 4.664 1.871 -21.037 1.00 95.69 105 ILE A N 1
ATOM 822 C CA . ILE A 1 105 ? 3.527 1.359 -20.274 1.00 95.69 105 ILE A CA 1
ATOM 823 C C . ILE A 1 105 ? 4.084 0.407 -19.225 1.00 95.69 105 ILE A C 1
ATOM 825 O O . ILE A 1 105 ? 4.886 -0.464 -19.559 1.00 95.69 105 ILE A O 1
ATOM 829 N N . PHE A 1 106 ? 3.666 0.586 -17.978 1.00 95.94 106 PHE A N 1
ATOM 830 C CA . PHE A 1 106 ? 4.047 -0.278 -16.872 1.00 95.94 106 PHE A CA 1
ATOM 831 C C . PHE A 1 106 ? 2.798 -0.860 -16.223 1.00 95.94 106 PHE A C 1
ATOM 833 O O . PHE A 1 106 ? 1.845 -0.110 -15.990 1.00 95.94 106 PHE A O 1
ATOM 840 N N . PRO A 1 107 ? 2.787 -2.161 -15.897 1.00 97.81 107 PRO A N 1
ATOM 841 C CA . PRO A 1 107 ? 1.773 -2.694 -15.010 1.00 97.81 107 PRO A CA 1
ATOM 842 C C . PRO A 1 107 ? 1.936 -2.067 -13.622 1.00 97.81 107 PRO A C 1
ATOM 844 O O . PRO A 1 107 ? 3.046 -1.706 -13.211 1.00 97.81 107 PRO A O 1
ATOM 847 N N . TYR A 1 108 ? 0.835 -1.951 -12.894 1.00 98.25 108 TYR A N 1
ATOM 848 C CA . TYR A 1 108 ? 0.832 -1.469 -11.523 1.00 98.25 108 TYR A CA 1
ATOM 849 C C . TYR A 1 108 ? -0.172 -2.236 -10.668 1.00 98.25 108 TYR A C 1
ATOM 851 O O . TYR A 1 108 ? -1.138 -2.812 -11.176 1.00 98.25 108 TYR A O 1
ATOM 859 N N . ILE A 1 109 ? 0.046 -2.169 -9.358 1.00 98.38 109 ILE A N 1
ATOM 860 C CA . ILE A 1 109 ? -0.913 -2.552 -8.328 1.00 98.38 109 ILE A CA 1
ATOM 861 C C . ILE A 1 109 ? -1.116 -1.380 -7.368 1.00 98.38 109 ILE A C 1
ATOM 863 O O . ILE A 1 109 ? -0.167 -0.678 -7.023 1.00 98.38 109 ILE A O 1
ATOM 867 N N . GLU A 1 110 ? -2.355 -1.170 -6.945 1.00 98.44 110 GLU A N 1
ATOM 868 C CA . GLU A 1 110 ? -2.743 -0.257 -5.873 1.00 98.44 110 GLU A CA 1
ATOM 869 C C . GLU A 1 110 ? -3.526 -1.043 -4.827 1.00 98.44 110 GLU A C 1
ATOM 871 O O . GLU A 1 110 ? -4.588 -1.591 -5.127 1.00 98.44 110 GLU A O 1
ATOM 876 N N . ILE A 1 111 ? -3.015 -1.076 -3.602 1.00 98.50 111 ILE A N 1
ATOM 877 C CA . ILE A 1 111 ? -3.644 -1.734 -2.459 1.00 98.50 111 ILE A CA 1
ATOM 878 C C . ILE A 1 111 ? -4.143 -0.634 -1.527 1.00 98.50 111 ILE A C 1
ATOM 880 O O . ILE A 1 111 ? -3.349 0.134 -0.985 1.00 98.50 111 ILE A O 1
ATOM 884 N N . LYS A 1 112 ? -5.463 -0.528 -1.377 1.00 98.06 112 LYS A N 1
ATOM 885 C CA . LYS A 1 112 ? -6.114 0.462 -0.518 1.00 98.06 112 LYS A CA 1
ATOM 886 C C . LYS A 1 112 ? -6.449 -0.163 0.825 1.00 98.06 112 LYS A C 1
ATOM 888 O O . LYS A 1 112 ? -7.154 -1.176 0.869 1.00 98.06 112 LYS A O 1
ATOM 893 N N . VAL A 1 113 ? -5.970 0.453 1.898 1.00 97.62 113 VAL A N 1
ATOM 894 C CA . VAL A 1 113 ? -6.157 -0.039 3.264 1.00 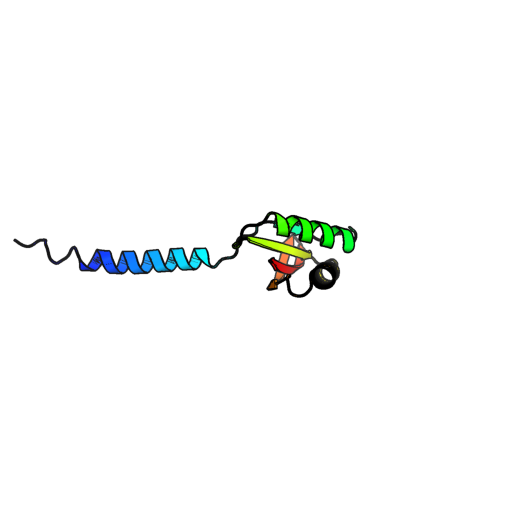97.62 113 VAL A CA 1
ATOM 895 C C . VAL A 1 113 ? -6.624 1.062 4.208 1.00 97.62 113 VAL A C 1
ATOM 897 O O . VAL A 1 113 ? -6.298 2.236 4.020 1.00 97.62 113 VAL A O 1
ATOM 900 N N . LYS A 1 114 ? -7.359 0.648 5.242 1.00 95.94 114 LYS A N 1
ATOM 901 C CA . LYS A 1 114 ? -7.779 1.481 6.375 1.00 95.94 114 LYS A CA 1
ATOM 902 C C . LYS A 1 114 ? -7.774 0.685 7.679 1.00 95.94 114 LYS A C 1
ATOM 904 O O . LYS A 1 114 ? -7.552 -0.529 7.656 1.00 95.94 114 LYS A O 1
ATOM 909 N N . ILE A 1 115 ? -8.026 1.370 8.791 1.00 91.94 115 ILE A N 1
ATOM 910 C CA . ILE A 1 115 ? -8.289 0.766 10.108 1.00 91.94 115 ILE A CA 1
ATOM 911 C C . ILE A 1 115 ? -9.801 0.764 10.363 1.00 91.94 115 ILE A C 1
ATOM 913 O O . ILE A 1 115 ? -10.469 1.720 9.925 1.00 91.94 115 ILE A O 1
#

Secondary structure (DSSP, 8-state):
--TTSSSSHHHHHHHHHHHHHHHHHHTS-EEEEEEE--SS-HHHHHHHHHHHHTT--TTEEEEEEEETTHHHHHHHHHHHHHHHHGGG-EEEEEEEEEEEETTEEEEEEEEEEE-

pLDDT: mean 83.36, std 22.55, range [33.81, 98.75]

Organism: NCBI:txid683846

InterPro domains:
  IPR002775 DNA/RNA-binding protein Alba-like [PF01918] (36-95)
  IPR036882 Alba-like domain superfamily [G3DSA:3.30.110.20] (27-115)
  IPR036882 Alba-like domain superfamily [SSF82704] (33-113)

Sequence (115 aa):
MSQRTRKVIISLLTWQLVNGYERLIEVAEKIGDLIIIGNGDTSEYALRAIVSLRGLSENEVVVIKGRGEFIEKAIDVYNEMKARMGESLKLVKVNIGSERVGRRIFPYIEIKVKI

Radius of gyration: 21.21 Å; chains: 1; bounding box: 69×42×36 Å

Foldseek 3Di:
DDPDPPPPPVVPVVVVVVVVVVVVVQQQQAAQEEAEDDDDDLVVSLVVLVVSQVPDDPSYWYKQKYKAVCQVSSVSSVVSNCVVCPPQKDFDDKDWDWDDDDPDIIIMIITIIHD